Protein AF-A0A392PUC3-F1 (afdb_monomer_lite)

Sequence (95 aa):
GLGLSLGIDILEAPGATGDYRTLLTSKATAIAKALSAPSQSCPQVFVPGEDEHKAGRPDGYDFGFLHIKAIDDAGHDKASILKVKALEAVDTAIG

pLDDT: mean 93.33, std 4.96, range [69.81, 97.62]

Structure (mmCIF, N/CA/C/O backbone):
data_AF-A0A392PUC3-F1
#
_entry.id   AF-A0A392PUC3-F1
#
loop_
_atom_site.group_PDB
_atom_site.id
_atom_site.type_symbol
_atom_site.label_atom_id
_atom_site.label_alt_id
_atom_site.label_comp_id
_atom_site.label_asym_id
_atom_site.label_entity_id
_atom_site.label_seq_id
_atom_site.pdbx_PDB_ins_code
_atom_site.Cartn_x
_atom_site.Cartn_y
_atom_site.Cartn_z
_atom_site.occupancy
_atom_site.B_iso_or_equiv
_atom_site.auth_seq_id
_atom_site.auth_comp_id
_atom_site.auth_asym_id
_atom_site.auth_atom_id
_atom_site.pdbx_PDB_model_num
ATOM 1 N N . GLY A 1 1 ? -6.799 13.195 -1.616 1.00 77.44 1 GLY A N 1
ATOM 2 C CA . GLY A 1 1 ? -7.943 14.022 -2.035 1.00 77.44 1 GLY A CA 1
ATOM 3 C C . GLY A 1 1 ? -9.216 13.207 -2.040 1.00 77.44 1 GLY A C 1
ATOM 4 O O . GLY A 1 1 ? -9.921 13.233 -1.04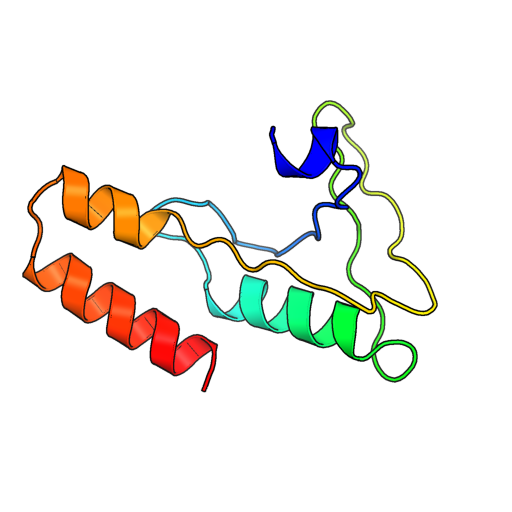8 1.00 77.44 1 GLY A O 1
ATOM 5 N N . LEU A 1 2 ? -9.457 12.432 -3.103 1.00 87.88 2 LEU A N 1
ATOM 6 C CA . LEU A 1 2 ? -10.723 11.711 -3.317 1.00 87.88 2 LEU A CA 1
ATOM 7 C C . LEU A 1 2 ? -11.186 10.850 -2.132 1.00 87.88 2 LEU A C 1
ATOM 9 O O . LEU A 1 2 ? -12.337 10.962 -1.739 1.00 87.88 2 LEU A O 1
ATOM 13 N N . GLY A 1 3 ? -10.300 10.045 -1.531 1.00 86.88 3 GLY A N 1
ATOM 14 C CA . GLY A 1 3 ? -10.671 9.218 -0.375 1.00 86.88 3 GLY A CA 1
ATOM 15 C C . GLY A 1 3 ? -11.232 10.035 0.794 1.00 86.88 3 GLY A C 1
ATOM 16 O O . GLY A 1 3 ? -12.296 9.716 1.310 1.00 86.88 3 GLY A O 1
ATOM 17 N N . LEU A 1 4 ? -10.589 11.157 1.131 1.00 87.44 4 LEU A N 1
ATOM 18 C CA . LEU A 1 4 ? -11.047 12.052 2.201 1.00 87.44 4 LEU A CA 1
ATOM 19 C C . LEU A 1 4 ? -12.406 12.673 1.887 1.00 87.44 4 LEU A C 1
ATOM 21 O O . LEU A 1 4 ? -13.250 12.773 2.768 1.00 87.44 4 LEU A O 1
ATOM 25 N N . SER A 1 5 ? -12.643 13.051 0.627 1.00 90.19 5 SER A N 1
ATOM 26 C CA . SER A 1 5 ? -13.941 13.577 0.185 1.00 90.19 5 SER A CA 1
ATOM 27 C C . SER A 1 5 ? -15.079 12.561 0.332 1.00 90.19 5 SER A C 1
ATOM 29 O O . SER A 1 5 ? -16.238 12.959 0.383 1.00 90.19 5 SER A O 1
ATOM 31 N N . LEU A 1 6 ? -14.753 11.268 0.411 1.00 92.56 6 LEU A N 1
ATOM 32 C CA . LEU A 1 6 ? -15.693 10.170 0.638 1.00 92.56 6 LEU A CA 1
ATOM 33 C C . LEU A 1 6 ? -15.712 9.695 2.103 1.00 92.56 6 LEU A C 1
ATOM 35 O O . LEU A 1 6 ? -16.347 8.688 2.401 1.00 92.56 6 LEU A O 1
ATOM 39 N N . GLY A 1 7 ? -15.015 10.387 3.012 1.00 91.31 7 GLY A N 1
ATOM 40 C CA . GLY A 1 7 ? -14.922 9.998 4.422 1.00 91.31 7 GLY A CA 1
ATOM 41 C C . GLY A 1 7 ? -14.071 8.748 4.674 1.00 91.31 7 GLY A C 1
ATOM 42 O O . GLY A 1 7 ? -14.254 8.083 5.692 1.00 91.31 7 GLY A O 1
ATOM 43 N N . ILE A 1 8 ? -13.165 8.404 3.753 1.00 94.06 8 ILE A N 1
ATOM 44 C CA . ILE A 1 8 ? -12.202 7.315 3.943 1.00 94.06 8 ILE A CA 1
ATOM 45 C C . ILE A 1 8 ? -11.028 7.850 4.761 1.00 94.06 8 ILE A C 1
ATOM 47 O O . ILE A 1 8 ? -10.300 8.741 4.310 1.00 94.06 8 ILE A O 1
ATOM 51 N N . ASP A 1 9 ? -10.837 7.272 5.945 1.00 95.00 9 ASP A N 1
ATOM 52 C CA . ASP A 1 9 ? -9.698 7.567 6.808 1.00 95.00 9 ASP A CA 1
ATOM 53 C C . ASP A 1 9 ? -8.392 7.130 6.128 1.00 95.00 9 ASP A C 1
ATOM 55 O O . ASP A 1 9 ? -8.293 6.042 5.552 1.00 95.00 9 ASP A O 1
ATOM 59 N N . ILE A 1 10 ? -7.369 7.982 6.190 1.00 94.25 10 ILE A N 1
ATOM 60 C CA . ILE A 1 10 ? -6.043 7.651 5.667 1.00 94.25 10 ILE A CA 1
ATOM 61 C C . ILE A 1 10 ? -5.242 7.026 6.797 1.00 94.25 10 ILE A C 1
ATOM 63 O O . ILE A 1 10 ? -4.894 7.703 7.755 1.00 94.25 10 ILE A O 1
ATOM 67 N N . LEU A 1 11 ? -4.923 5.742 6.677 1.00 95.50 11 LEU A N 1
ATOM 68 C CA . LEU A 1 11 ? -4.078 5.062 7.653 1.00 95.50 11 LEU A CA 1
ATOM 69 C C . LEU A 1 11 ? -2.623 5.510 7.515 1.00 95.50 11 LEU A C 1
ATOM 71 O O . LEU A 1 11 ? -2.084 5.588 6.405 1.00 95.50 11 LEU A O 1
ATOM 75 N N . GLU A 1 12 ? -1.975 5.750 8.647 1.00 94.38 12 GLU A N 1
ATOM 76 C CA . GLU A 1 12 ? -0.535 5.935 8.699 1.00 94.38 12 GLU A CA 1
ATOM 77 C C . GLU A 1 12 ? 0.170 4.619 8.335 1.00 94.38 12 GLU A C 1
ATOM 79 O O . GLU A 1 12 ? -0.119 3.546 8.871 1.00 94.38 12 GLU A O 1
ATOM 84 N N . ALA A 1 13 ? 1.121 4.713 7.411 1.00 95.56 13 ALA A N 1
ATOM 85 C CA . ALA A 1 13 ? 1.988 3.616 7.013 1.00 95.56 13 ALA A CA 1
ATOM 86 C C . ALA A 1 13 ? 3.431 4.143 6.941 1.00 95.56 13 ALA A C 1
ATOM 88 O O . ALA A 1 13 ? 3.802 4.780 5.949 1.00 95.56 13 ALA A O 1
ATOM 89 N N . PRO A 1 14 ? 4.260 3.915 7.975 1.00 94.56 14 PRO A N 1
ATOM 90 C CA . PRO A 1 14 ? 5.626 4.430 8.021 1.00 94.56 14 PRO A CA 1
ATOM 91 C C . PRO A 1 14 ? 6.438 4.039 6.781 1.00 94.56 14 PRO A C 1
ATOM 93 O O . PRO A 1 14 ? 6.446 2.877 6.374 1.00 94.56 14 PRO A O 1
ATOM 96 N N . GLY A 1 15 ? 7.115 5.004 6.156 1.00 94.38 15 GLY A N 1
ATOM 97 C CA . GLY A 1 15 ? 7.894 4.774 4.931 1.00 94.38 15 GLY A CA 1
ATOM 98 C C . GLY A 1 15 ? 7.066 4.671 3.642 1.00 94.38 15 GLY A C 1
ATOM 99 O O . GLY A 1 15 ? 7.628 4.416 2.577 1.00 94.38 15 GLY A O 1
ATOM 100 N N . ALA A 1 16 ? 5.747 4.887 3.688 1.00 94.44 16 ALA A N 1
ATOM 101 C CA . ALA A 1 16 ? 4.914 4.984 2.493 1.00 94.44 16 ALA A CA 1
ATOM 102 C C . ALA A 1 16 ? 5.064 6.362 1.821 1.00 94.44 16 ALA A C 1
ATOM 104 O O . ALA A 1 16 ? 4.260 7.265 2.032 1.00 94.44 16 ALA A O 1
ATOM 105 N N . THR A 1 17 ? 6.095 6.527 0.995 1.00 93.75 17 THR A N 1
ATOM 106 C CA . THR A 1 17 ? 6.425 7.806 0.333 1.00 93.75 17 THR A CA 1
ATOM 107 C C . THR A 1 17 ? 5.579 8.095 -0.907 1.00 93.75 17 THR A C 1
ATOM 109 O O . THR A 1 17 ? 5.479 9.240 -1.335 1.00 93.75 17 THR A O 1
ATOM 112 N N . GLY A 1 18 ? 4.988 7.061 -1.512 1.00 91.75 18 GLY A N 1
ATOM 113 C CA . GLY A 1 18 ? 4.254 7.170 -2.776 1.00 91.75 18 GLY A CA 1
ATOM 114 C C . GLY A 1 18 ? 5.129 7.226 -4.035 1.00 91.75 18 GLY A C 1
ATOM 115 O O . GLY A 1 18 ? 4.578 7.102 -5.123 1.00 91.75 18 GLY A O 1
ATOM 116 N N . ASP A 1 19 ? 6.451 7.337 -3.889 1.00 93.94 19 ASP A N 1
ATOM 117 C CA . ASP A 1 19 ? 7.445 7.254 -4.968 1.00 93.94 19 ASP A CA 1
ATOM 118 C C . ASP A 1 19 ? 8.097 5.853 -5.029 1.00 93.94 19 ASP A C 1
ATOM 120 O O . ASP A 1 19 ? 7.722 4.945 -4.282 1.00 93.94 19 ASP A O 1
ATOM 124 N N . TYR A 1 20 ? 9.101 5.658 -5.891 1.00 93.31 20 TYR A N 1
ATOM 125 C CA . TYR A 1 20 ? 9.817 4.378 -6.032 1.00 93.31 20 TYR A CA 1
ATOM 126 C C . TYR A 1 20 ? 10.501 3.861 -4.754 1.00 93.31 20 TYR A C 1
ATOM 128 O O . TYR A 1 20 ? 10.868 2.690 -4.701 1.00 93.31 20 TYR A O 1
ATOM 136 N N . ARG A 1 21 ? 10.682 4.697 -3.724 1.00 94.31 21 ARG A N 1
ATOM 137 C CA . ARG A 1 21 ? 11.272 4.307 -2.431 1.00 94.31 21 ARG A CA 1
ATOM 138 C C . ARG A 1 21 ? 10.216 3.870 -1.414 1.00 94.31 21 ARG A C 1
ATOM 140 O O . ARG A 1 21 ? 10.562 3.598 -0.266 1.00 94.31 21 ARG A O 1
ATOM 147 N N . THR A 1 22 ? 8.942 3.828 -1.806 1.00 95.94 22 THR A N 1
ATOM 148 C CA . THR A 1 22 ? 7.840 3.498 -0.901 1.00 95.94 22 THR A CA 1
ATOM 149 C C . THR A 1 22 ? 8.005 2.104 -0.303 1.00 95.94 22 THR A C 1
ATOM 151 O O . THR A 1 22 ? 8.272 1.128 -1.004 1.00 95.94 22 THR A O 1
ATOM 154 N N . LEU A 1 23 ? 7.759 1.982 0.999 1.00 96.50 23 LEU A N 1
ATOM 155 C CA . LEU A 1 23 ? 7.775 0.696 1.687 1.00 96.50 23 LEU A CA 1
ATOM 156 C C . LEU A 1 23 ? 6.421 -0.012 1.524 1.00 96.50 23 LEU A C 1
ATOM 158 O O . LEU A 1 23 ? 5.467 0.269 2.250 1.00 96.50 23 LEU A O 1
ATOM 162 N N . LEU A 1 24 ? 6.321 -0.919 0.548 1.00 96.25 24 LEU A N 1
ATOM 163 C CA . LEU A 1 24 ? 5.068 -1.609 0.201 1.00 96.25 24 LEU A CA 1
ATOM 164 C C . LEU A 1 24 ? 4.506 -2.445 1.361 1.00 96.25 24 LEU A C 1
ATOM 166 O O . LEU A 1 24 ? 3.317 -2.356 1.667 1.00 96.25 24 LEU A O 1
ATOM 170 N N . THR A 1 25 ? 5.369 -3.186 2.057 1.00 96.19 25 THR A N 1
ATOM 171 C CA . THR A 1 25 ? 4.999 -4.043 3.196 1.00 96.19 25 THR A CA 1
ATOM 172 C C . THR A 1 25 ? 4.402 -3.256 4.358 1.00 96.19 25 THR A C 1
ATOM 174 O O . THR A 1 25 ? 3.499 -3.745 5.033 1.00 96.19 25 THR A O 1
ATOM 177 N N . SER A 1 26 ? 4.848 -2.016 4.572 1.00 96.62 26 SER A N 1
ATOM 178 C CA . SER A 1 26 ? 4.274 -1.129 5.588 1.00 96.62 26 SER A CA 1
ATOM 179 C C . SER A 1 26 ? 2.815 -0.797 5.280 1.00 96.62 26 SER A C 1
ATOM 181 O O . SER A 1 26 ? 1.957 -0.900 6.155 1.00 96.62 26 SER A O 1
ATOM 183 N N . LYS A 1 27 ? 2.495 -0.505 4.010 1.00 96.75 27 LYS A N 1
ATOM 184 C CA . LYS A 1 27 ? 1.113 -0.242 3.578 1.00 96.75 27 LYS A CA 1
ATOM 185 C C . LYS A 1 27 ? 0.230 -1.482 3.713 1.00 96.75 27 LYS A C 1
ATOM 187 O O . LYS A 1 27 ? -0.888 -1.373 4.211 1.00 96.75 27 LYS A O 1
ATOM 192 N N . ALA A 1 28 ? 0.745 -2.646 3.310 1.00 96.94 28 ALA A N 1
ATOM 193 C CA . ALA A 1 28 ? 0.041 -3.921 3.439 1.00 96.94 28 ALA A CA 1
ATOM 194 C C . ALA A 1 28 ? -0.218 -4.281 4.916 1.00 96.94 28 ALA A C 1
ATOM 196 O O . ALA A 1 28 ? -1.328 -4.644 5.293 1.00 96.94 28 ALA A O 1
ATOM 197 N N . THR A 1 29 ? 0.775 -4.079 5.784 1.00 96.94 29 THR A N 1
ATOM 198 C CA . THR A 1 29 ? 0.643 -4.329 7.226 1.00 96.94 29 THR A CA 1
ATOM 199 C C . THR A 1 29 ? -0.355 -3.374 7.877 1.00 96.94 29 THR A C 1
ATOM 201 O O . THR A 1 29 ? -1.157 -3.803 8.705 1.00 96.94 29 THR A O 1
ATOM 204 N N . ALA A 1 30 ? -0.329 -2.085 7.520 1.00 97.06 30 ALA A N 1
ATOM 205 C CA . ALA A 1 30 ? -1.252 -1.096 8.067 1.00 97.06 30 ALA A CA 1
ATOM 206 C C . ALA A 1 30 ? -2.711 -1.458 7.749 1.00 97.06 30 ALA A C 1
ATOM 208 O O . ALA A 1 30 ? -3.542 -1.516 8.656 1.00 97.06 30 ALA A O 1
ATOM 209 N N . ILE A 1 31 ? -3.011 -1.779 6.485 1.00 97.06 31 ILE A N 1
ATOM 210 C CA . ILE A 1 31 ? -4.374 -2.150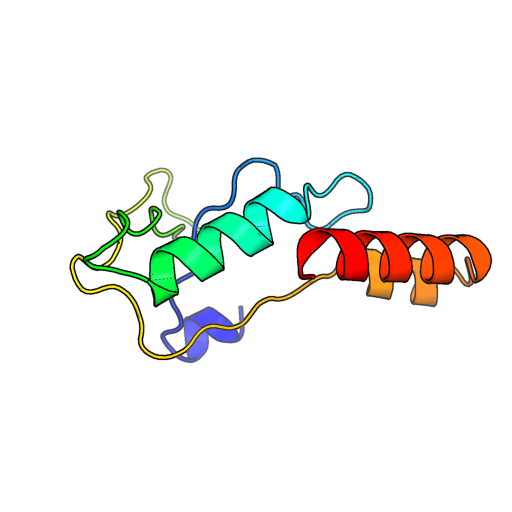 6.093 1.00 97.06 31 ILE A CA 1
ATOM 211 C C . ILE A 1 31 ? -4.798 -3.492 6.703 1.00 97.06 31 ILE A C 1
ATOM 213 O O . ILE A 1 31 ? -5.916 -3.598 7.196 1.00 97.06 31 ILE A O 1
ATOM 217 N N . ALA A 1 32 ? -3.903 -4.483 6.774 1.00 97.25 32 ALA A N 1
ATOM 218 C CA . ALA A 1 32 ? -4.200 -5.766 7.408 1.00 97.25 32 ALA A CA 1
ATOM 219 C C . ALA A 1 32 ? -4.546 -5.604 8.897 1.00 97.25 32 ALA A C 1
ATOM 221 O O . ALA A 1 32 ? -5.530 -6.176 9.363 1.00 97.25 32 ALA A O 1
ATOM 222 N N . LYS A 1 33 ? -3.790 -4.782 9.640 1.00 97.56 33 LYS A N 1
ATOM 223 C CA . LYS A 1 33 ? -4.085 -4.477 11.050 1.00 97.56 33 LYS A CA 1
ATOM 224 C C . LYS A 1 33 ? -5.427 -3.771 11.220 1.00 97.56 33 LYS A C 1
ATOM 226 O O . LYS A 1 33 ? -6.192 -4.146 12.101 1.00 97.56 33 LYS A O 1
ATOM 231 N N . ALA A 1 34 ? -5.715 -2.790 10.368 1.00 97.62 34 ALA A N 1
ATOM 232 C CA . ALA A 1 34 ? -6.970 -2.046 10.393 1.00 97.62 34 ALA A CA 1
ATOM 233 C C . ALA A 1 34 ? -8.196 -2.935 10.121 1.00 97.62 34 ALA A C 1
ATOM 235 O O . ALA A 1 34 ? -9.221 -2.767 10.774 1.00 97.62 34 ALA A O 1
ATOM 236 N N . LEU A 1 35 ? -8.072 -3.901 9.205 1.00 97.50 35 LEU A N 1
ATOM 237 C CA . LEU A 1 35 ? -9.124 -4.875 8.886 1.00 97.50 35 LEU A CA 1
ATOM 238 C C . LEU A 1 35 ? -9.238 -6.014 9.914 1.00 97.50 35 LEU A C 1
ATOM 240 O O . LEU A 1 35 ? -10.245 -6.711 9.948 1.00 97.50 35 LEU A O 1
ATOM 244 N N . SER A 1 36 ? -8.202 -6.235 10.730 1.00 97.50 36 SER A N 1
ATOM 245 C CA . SER A 1 36 ? -8.158 -7.329 11.713 1.00 97.50 36 SER A CA 1
ATOM 246 C C . SER A 1 36 ? -8.523 -6.890 13.131 1.00 97.50 36 SER A C 1
ATOM 248 O O . SER A 1 36 ? -8.528 -7.720 14.042 1.00 97.50 36 SER A O 1
ATOM 250 N N . ALA A 1 37 ? -8.774 -5.605 13.376 1.00 95.62 37 ALA A N 1
ATOM 251 C CA . ALA A 1 37 ? -9.175 -5.152 14.702 1.00 95.62 37 ALA A CA 1
ATOM 252 C C . ALA A 1 37 ? -10.506 -5.819 15.132 1.00 95.62 37 ALA A C 1
ATOM 254 O O . ALA A 1 37 ? -11.316 -6.181 14.280 1.00 95.62 37 ALA A O 1
ATOM 255 N N . PRO A 1 38 ? -10.723 -6.057 16.439 1.00 94.38 38 PRO A N 1
ATOM 256 C CA . PRO A 1 38 ? -9.861 -5.683 17.563 1.00 94.38 38 PRO A CA 1
ATOM 257 C C . PRO A 1 38 ? -8.694 -6.658 17.818 1.00 94.38 38 PRO A C 1
ATOM 259 O O . PRO A 1 38 ? -7.922 -6.452 18.751 1.00 94.38 38 PRO A O 1
ATOM 262 N N . SER A 1 39 ? -8.524 -7.723 17.018 1.00 96.25 39 SER A N 1
ATOM 263 C CA . SER A 1 39 ? -7.451 -8.717 17.238 1.00 96.25 39 SER A CA 1
ATOM 264 C C . SER A 1 39 ? -6.035 -8.153 17.039 1.00 96.25 39 SER A C 1
ATOM 266 O O . SER A 1 39 ? -5.059 -8.696 17.561 1.00 96.25 39 SER A O 1
ATOM 268 N N . GLN A 1 40 ? -5.923 -7.054 16.295 1.00 95.62 40 GLN A N 1
ATOM 269 C CA . GLN A 1 40 ? -4.722 -6.244 16.134 1.00 95.62 40 GLN A CA 1
AT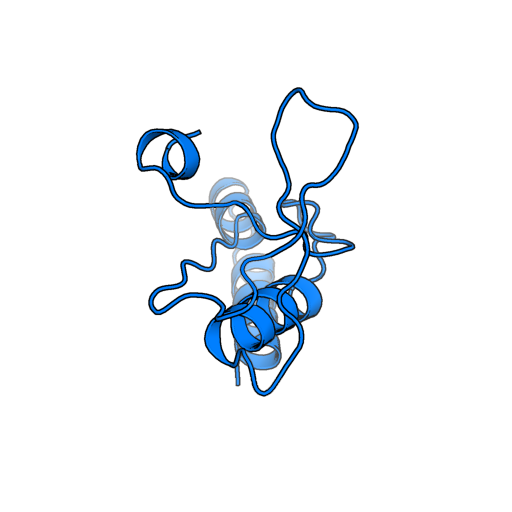OM 270 C C . GLN A 1 40 ? -5.075 -4.779 16.383 1.00 95.62 40 GLN A C 1
ATOM 272 O O . GLN A 1 40 ? -6.175 -4.335 16.065 1.00 95.62 40 GLN A O 1
ATOM 277 N N . SER A 1 41 ? -4.127 -4.015 16.928 1.00 95.50 41 SER A N 1
ATOM 278 C CA . SER A 1 41 ? -4.322 -2.578 17.122 1.00 95.50 41 SER A CA 1
ATOM 279 C C . SER A 1 41 ? -4.382 -1.859 15.774 1.00 95.50 41 SER A C 1
ATOM 281 O O . SER A 1 41 ? -3.484 -2.024 14.938 1.00 95.50 41 SER A O 1
ATOM 283 N N . CYS A 1 42 ? -5.428 -1.056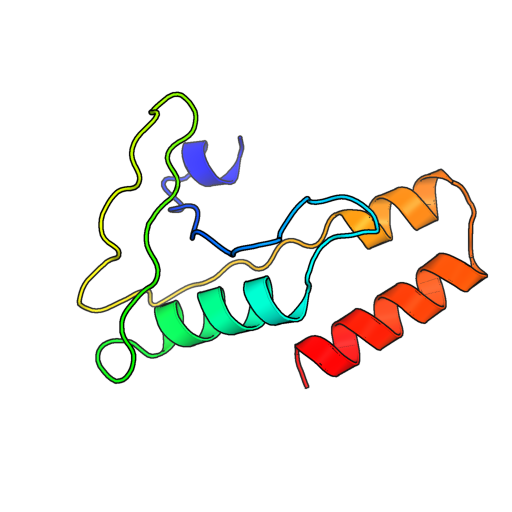 15.578 1.00 96.44 42 CYS A N 1
ATOM 284 C CA . CYS A 1 42 ? -5.595 -0.245 14.384 1.00 96.44 42 CYS A CA 1
ATOM 285 C C . CYS A 1 42 ? -4.487 0.827 14.298 1.00 96.44 42 CYS A C 1
ATOM 287 O O . CYS A 1 42 ? -4.211 1.495 15.299 1.00 96.44 42 CYS A O 1
ATOM 289 N N . PRO A 1 43 ? -3.859 1.033 13.123 1.00 96.62 43 PRO A N 1
ATOM 290 C CA . PRO A 1 43 ? -2.920 2.133 12.919 1.00 96.62 43 PRO A CA 1
ATOM 291 C C . PRO A 1 43 ? -3.562 3.501 13.161 1.00 96.62 43 PRO A C 1
ATOM 293 O O . PRO A 1 43 ? -4.782 3.650 13.077 1.00 96.62 43 PRO A O 1
ATOM 296 N N . GLN A 1 44 ? -2.721 4.503 13.415 1.00 96.00 44 GLN A N 1
ATOM 297 C CA . GLN A 1 44 ? -3.156 5.894 13.506 1.00 96.00 44 GLN A CA 1
ATOM 298 C C . GLN A 1 44 ? -3.689 6.394 12.159 1.00 96.00 44 GLN A C 1
ATOM 300 O O . GLN A 1 44 ? -3.365 5.859 11.096 1.00 96.00 44 GLN A O 1
ATOM 305 N N . VAL A 1 45 ? -4.517 7.430 12.215 1.00 95.12 45 VAL A N 1
ATOM 306 C CA . VAL A 1 45 ? -5.091 8.101 11.053 1.00 95.12 45 VAL A CA 1
ATOM 307 C C . VAL A 1 45 ? -4.302 9.375 10.780 1.00 95.12 45 VAL A C 1
ATOM 309 O O . VAL A 1 45 ? -4.177 10.251 11.638 1.00 95.12 45 VAL A O 1
ATOM 312 N N . PHE A 1 46 ? -3.796 9.487 9.558 1.00 91.12 46 PHE A N 1
ATOM 313 C CA . PHE A 1 46 ? -3.201 10.698 9.023 1.00 91.12 46 PHE A CA 1
ATOM 314 C C . PHE A 1 46 ? -4.292 11.665 8.549 1.00 91.12 46 PHE A C 1
ATOM 316 O O . PHE A 1 46 ? -5.169 11.298 7.760 1.00 91.12 46 PHE A O 1
ATOM 323 N N . VAL A 1 47 ? -4.205 12.922 8.981 1.00 88.06 47 VAL A N 1
ATOM 324 C CA . VAL A 1 47 ? -5.123 13.989 8.573 1.00 88.06 47 VAL A CA 1
ATOM 325 C C . VAL A 1 47 ? -4.325 15.075 7.855 1.00 88.06 47 VAL A C 1
ATOM 327 O O . VAL A 1 47 ? -3.520 15.755 8.486 1.00 88.06 47 VAL A O 1
ATOM 330 N N . PRO A 1 48 ? -4.503 15.267 6.535 1.00 85.25 48 PRO A N 1
ATOM 331 C CA . PRO A 1 48 ? -3.734 16.284 5.830 1.00 85.25 48 PRO A CA 1
ATOM 332 C C . PRO A 1 48 ? -4.037 17.688 6.348 1.00 85.25 48 PRO A C 1
ATOM 334 O O . PRO A 1 48 ? -5.199 18.087 6.417 1.00 85.25 48 PRO A O 1
ATOM 337 N N . GLY A 1 49 ? -2.981 18.452 6.623 1.00 83.88 49 GLY A N 1
ATOM 338 C CA . GLY A 1 49 ? -3.085 19.821 7.133 1.00 83.88 49 GLY A CA 1
ATOM 339 C C . GLY A 1 49 ? -3.142 19.921 8.658 1.00 83.88 49 GLY A C 1
ATOM 340 O O . GLY A 1 49 ? -3.157 21.036 9.169 1.00 83.88 49 GLY A O 1
ATOM 341 N N . GLU A 1 50 ? -3.137 18.794 9.370 1.00 83.38 50 GLU A N 1
ATOM 342 C CA . GLU A 1 50 ? -2.906 18.736 10.813 1.00 83.38 50 GLU A CA 1
ATOM 343 C C . GLU A 1 50 ? -1.499 18.159 11.065 1.00 83.38 50 GLU A C 1
ATOM 345 O O . GLU A 1 50 ? -1.075 17.232 10.373 1.00 83.38 50 GLU A O 1
ATOM 350 N N . ASP A 1 51 ? -0.765 18.717 12.033 1.00 69.81 51 ASP A N 1
ATOM 351 C CA . ASP A 1 51 ? 0.578 18.234 12.406 1.00 69.81 51 ASP A CA 1
ATOM 352 C C . ASP A 1 51 ? 0.525 16.960 13.273 1.00 69.81 51 ASP A C 1
ATOM 354 O O . ASP A 1 51 ? 1.524 16.253 13.415 1.00 69.81 51 ASP A O 1
ATOM 358 N N . GLU A 1 52 ? -0.640 16.650 13.851 1.00 73.69 52 GLU A N 1
ATOM 359 C CA . GLU A 1 52 ? -0.843 15.520 14.756 1.00 73.69 52 GLU A CA 1
ATOM 360 C C . GLU A 1 52 ? -1.667 14.399 14.109 1.00 73.69 52 GLU A C 1
ATOM 362 O O . GLU A 1 52 ? -2.649 14.626 13.401 1.00 73.69 52 GLU A O 1
ATOM 367 N N . HIS A 1 53 ? -1.276 13.157 14.393 1.00 81.00 53 HIS A N 1
ATOM 368 C CA . HIS A 1 53 ? -2.001 11.963 13.972 1.00 81.00 53 HIS A CA 1
ATOM 369 C C . HIS A 1 53 ? -3.153 11.663 14.937 1.00 81.00 53 HIS A C 1
ATOM 371 O O . HIS A 1 53 ? -3.010 11.770 16.158 1.00 81.00 53 HIS A O 1
ATOM 377 N N . LYS A 1 54 ? -4.295 11.230 14.396 1.00 90.56 54 LYS A N 1
ATOM 378 C CA . LYS A 1 54 ? -5.452 10.805 15.198 1.00 90.56 54 LYS A CA 1
ATOM 379 C C . LYS A 1 54 ? -5.359 9.318 15.520 1.00 90.56 54 LYS A C 1
ATOM 381 O O . LYS A 1 54 ? -4.806 8.532 14.754 1.00 90.56 54 LYS A O 1
ATOM 386 N N . ALA A 1 55 ? -5.921 8.906 16.653 1.00 92.19 55 ALA A N 1
ATOM 387 C CA . ALA A 1 55 ? -6.016 7.488 16.986 1.00 92.19 55 ALA A CA 1
ATOM 388 C C . ALA A 1 55 ? -6.847 6.724 15.935 1.00 92.19 55 ALA A C 1
ATOM 390 O O . ALA A 1 55 ? -7.825 7.252 15.404 1.00 92.19 55 ALA A O 1
ATOM 391 N N . GLY A 1 56 ? -6.454 5.478 15.653 1.00 92.50 56 GLY A N 1
ATOM 392 C CA . GLY A 1 56 ? -7.220 4.561 14.807 1.00 92.50 56 GLY A CA 1
ATOM 393 C C . GLY A 1 56 ? -8.551 4.147 15.432 1.00 92.50 56 GLY A C 1
ATOM 394 O O . GLY A 1 56 ? -8.753 4.279 16.642 1.00 92.50 56 GLY A O 1
ATOM 395 N N . ARG A 1 57 ? -9.463 3.604 14.616 1.00 94.50 57 ARG A N 1
ATOM 396 C CA . ARG A 1 57 ? -10.748 3.081 15.103 1.00 94.50 57 ARG A CA 1
ATOM 397 C C . ARG A 1 57 ? -10.519 1.841 15.982 1.00 94.50 57 ARG A C 1
ATOM 399 O O . ARG A 1 57 ? -9.869 0.910 15.510 1.00 94.50 57 ARG A O 1
ATOM 406 N N . PRO A 1 58 ? -11.055 1.784 17.218 1.00 93.75 58 PRO A N 1
ATOM 407 C CA . PRO A 1 58 ? -10.837 0.650 18.124 1.00 93.75 58 PRO A CA 1
ATOM 408 C C . PRO A 1 58 ? -11.284 -0.695 17.542 1.00 93.75 58 PRO A C 1
ATOM 410 O O . PRO A 1 58 ? -10.569 -1.686 17.662 1.00 93.75 58 PRO A O 1
ATOM 413 N N . ASP A 1 59 ? -12.427 -0.694 16.855 1.00 96.19 59 ASP A N 1
ATOM 414 C CA . ASP A 1 59 ? -13.000 -1.876 16.201 1.00 96.19 59 ASP A CA 1
ATOM 415 C C . ASP A 1 59 ? -12.533 -2.028 14.740 1.00 96.19 59 ASP A C 1
ATOM 417 O O . ASP A 1 59 ? -12.966 -2.934 14.037 1.00 96.19 59 ASP A O 1
ATOM 421 N N . GLY A 1 60 ? -11.632 -1.153 14.275 1.00 96.81 60 GLY A N 1
ATOM 422 C CA . GLY A 1 60 ? -11.079 -1.172 12.922 1.00 96.81 60 GLY A CA 1
ATOM 423 C C . GLY A 1 60 ? -12.048 -0.736 11.832 1.00 96.81 60 GLY A C 1
ATOM 424 O O . GLY A 1 60 ? -12.798 0.233 11.986 1.00 96.81 60 GLY A O 1
ATOM 425 N N . TYR A 1 61 ? -11.943 -1.411 10.688 1.00 97.50 61 TYR A N 1
ATOM 426 C CA . TYR A 1 61 ? -12.664 -1.093 9.461 1.00 97.50 61 TYR A CA 1
ATOM 427 C C . TYR A 1 61 ? -13.171 -2.366 8.784 1.00 97.50 61 TYR A C 1
ATOM 429 O O . TYR A 1 61 ? -12.432 -3.336 8.651 1.00 97.50 61 TYR A O 1
ATOM 437 N N . ASP A 1 62 ? -14.391 -2.314 8.250 1.00 97.31 62 ASP A N 1
ATOM 438 C CA . ASP A 1 62 ? -14.961 -3.400 7.437 1.00 97.31 62 ASP A CA 1
ATOM 439 C C . ASP A 1 62 ? -14.490 -3.363 5.974 1.00 97.31 62 ASP A C 1
ATOM 441 O O . ASP A 1 62 ? -14.644 -4.324 5.221 1.00 97.31 62 ASP A O 1
ATOM 445 N N . PHE A 1 63 ? -13.945 -2.224 5.541 1.00 95.94 63 PHE A N 1
ATOM 446 C CA . PHE A 1 63 ? -13.540 -1.983 4.163 1.00 95.94 63 PHE A CA 1
ATOM 447 C C . PHE A 1 63 ? -12.220 -1.221 4.111 1.00 95.94 63 PHE A C 1
ATOM 449 O O . PHE A 1 63 ? -12.033 -0.222 4.807 1.00 95.94 63 PHE A O 1
ATOM 456 N N . GLY A 1 64 ? -11.316 -1.672 3.243 1.00 94.44 64 GLY A N 1
ATOM 457 C CA . GLY A 1 64 ? -9.995 -1.088 3.071 1.00 94.44 64 GLY A CA 1
ATOM 458 C C . GLY A 1 64 ? -9.661 -0.871 1.600 1.00 94.44 64 GLY A C 1
ATOM 459 O O . GLY A 1 64 ? -9.940 -1.715 0.752 1.00 94.44 64 GLY A O 1
ATOM 460 N N . PHE A 1 65 ? -9.005 0.251 1.306 1.00 94.75 65 PHE A N 1
ATOM 461 C CA . PHE A 1 65 ? -8.459 0.553 -0.013 1.00 94.75 65 PHE A CA 1
ATOM 462 C C . PHE A 1 65 ? -6.935 0.705 0.056 1.00 94.75 65 PHE A C 1
ATOM 464 O O . PHE A 1 65 ? -6.422 1.601 0.727 1.00 94.75 65 PHE A O 1
ATOM 471 N N . LEU A 1 66 ? -6.203 -0.149 -0.666 1.00 94.12 66 LEU A N 1
ATOM 472 C CA . LEU A 1 66 ? -4.746 -0.082 -0.777 1.00 94.12 66 LEU A CA 1
ATOM 473 C C . LEU A 1 66 ? -4.347 0.553 -2.114 1.00 94.12 66 LEU A C 1
ATOM 475 O O . LEU A 1 66 ? -4.440 -0.067 -3.168 1.00 94.12 66 LEU A O 1
ATOM 479 N N . HIS A 1 67 ? -3.869 1.795 -2.072 1.00 93.88 67 HIS A N 1
ATOM 480 C CA . HIS A 1 67 ? -3.383 2.505 -3.257 1.00 93.88 67 HIS A CA 1
ATOM 481 C C . HIS A 1 67 ? -1.863 2.387 -3.401 1.00 93.88 67 HIS A C 1
ATOM 483 O O . HIS A 1 67 ? -1.138 2.671 -2.445 1.00 93.88 67 HIS A O 1
ATOM 489 N N . ILE A 1 68 ? -1.349 2.066 -4.591 1.00 93.25 68 ILE A N 1
ATOM 490 C CA . ILE A 1 68 ? 0.096 1.997 -4.858 1.00 93.25 68 ILE A CA 1
ATOM 491 C C . ILE A 1 68 ? 0.433 2.851 -6.085 1.00 93.25 68 ILE A C 1
ATOM 493 O O . ILE A 1 68 ? 0.115 2.477 -7.207 1.00 93.25 68 ILE A O 1
ATOM 497 N N . LYS A 1 69 ? 1.082 4.002 -5.860 1.00 91.88 69 LYS A N 1
ATOM 498 C CA . LYS A 1 69 ? 1.383 4.985 -6.913 1.00 91.88 69 LYS A CA 1
ATOM 499 C C . LYS A 1 69 ? 2.676 4.699 -7.684 1.00 91.88 69 LYS A C 1
ATOM 501 O O . LYS A 1 69 ? 2.708 4.908 -8.884 1.00 91.88 69 LYS A O 1
ATOM 506 N N . ALA A 1 70 ? 3.712 4.160 -7.043 1.00 91.06 70 ALA A N 1
ATOM 507 C CA . ALA A 1 70 ? 5.024 3.987 -7.676 1.00 91.06 70 ALA A CA 1
ATOM 508 C C . ALA A 1 70 ? 4.991 3.206 -9.013 1.00 91.06 70 ALA A C 1
ATOM 510 O O . ALA A 1 70 ? 5.762 3.486 -9.920 1.00 91.06 70 ALA A O 1
ATOM 511 N N . ILE A 1 71 ? 4.079 2.241 -9.173 1.00 91.75 71 ILE A N 1
ATOM 512 C CA . ILE A 1 71 ? 3.955 1.434 -10.400 1.00 91.75 71 ILE A CA 1
ATOM 513 C C . ILE A 1 71 ? 3.336 2.243 -11.554 1.00 91.75 71 ILE A C 1
ATOM 515 O O . ILE A 1 71 ? 3.651 1.995 -12.721 1.00 91.75 71 ILE A O 1
ATOM 519 N N . ASP A 1 72 ? 2.469 3.203 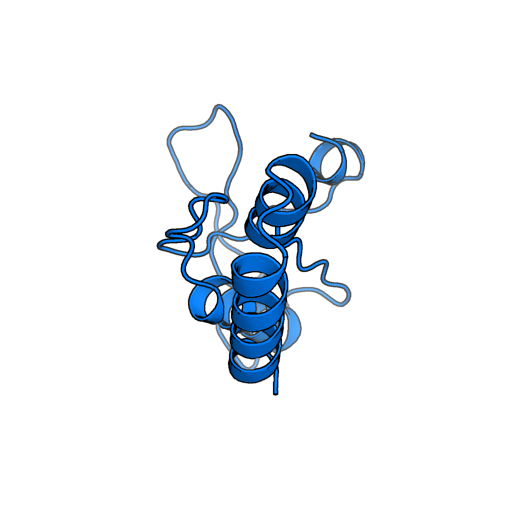-11.231 1.00 90.19 72 ASP A N 1
ATOM 520 C CA . ASP A 1 72 ? 1.877 4.143 -12.187 1.00 90.19 72 ASP A CA 1
ATOM 521 C C . ASP A 1 72 ? 2.966 5.030 -12.805 1.00 90.19 72 ASP A C 1
ATOM 523 O O . ASP A 1 72 ? 3.088 5.103 -14.031 1.00 90.19 72 ASP A O 1
ATOM 527 N N . ASP A 1 73 ? 3.849 5.575 -11.962 1.00 91.88 73 ASP A N 1
ATOM 528 C CA . ASP A 1 73 ? 4.976 6.409 -12.394 1.00 91.88 73 ASP A CA 1
ATOM 529 C C . ASP A 1 73 ? 5.923 5.628 -13.335 1.00 91.88 73 ASP A C 1
ATOM 531 O O . ASP A 1 73 ? 6.291 6.132 -14.396 1.00 91.88 73 ASP A O 1
ATOM 535 N N . ALA A 1 74 ? 6.201 4.343 -13.056 1.00 93.56 74 ALA A N 1
ATOM 536 C CA . ALA A 1 74 ? 7.008 3.498 -13.954 1.00 93.56 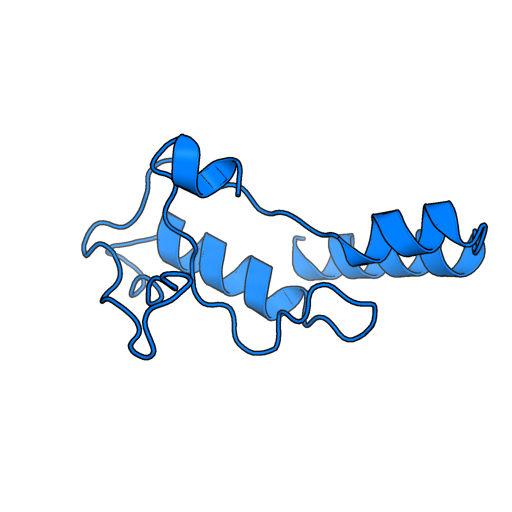74 ALA A CA 1
ATOM 537 C C . ALA A 1 74 ? 6.364 3.322 -15.341 1.00 93.56 74 ALA A C 1
ATOM 539 O O . ALA A 1 74 ? 7.059 3.154 -16.350 1.00 93.56 74 ALA A O 1
ATOM 540 N N . GLY A 1 75 ? 5.029 3.345 -15.400 1.00 91.25 75 GLY A N 1
ATOM 541 C CA . GLY A 1 75 ? 4.271 3.350 -16.647 1.00 91.25 75 GLY A CA 1
ATOM 542 C C . GLY A 1 75 ? 4.426 4.661 -17.414 1.00 91.25 75 GLY A C 1
ATOM 543 O O . GLY A 1 75 ? 4.710 4.625 -18.614 1.00 91.25 75 GLY A O 1
ATOM 544 N N . HIS A 1 76 ? 4.283 5.795 -16.727 1.00 95.38 76 HIS A N 1
ATOM 545 C CA . HIS A 1 76 ? 4.496 7.124 -17.304 1.00 95.38 76 HIS A CA 1
ATOM 546 C C . HIS A 1 76 ? 5.916 7.293 -17.867 1.00 95.38 76 HIS A C 1
ATOM 548 O O . HIS A 1 76 ? 6.074 7.799 -18.981 1.00 95.38 76 HIS A O 1
ATOM 554 N N . ASP A 1 77 ? 6.920 6.765 -17.165 1.00 95.19 77 ASP A N 1
ATOM 555 C CA . ASP A 1 77 ? 8.335 6.816 -17.555 1.00 95.19 77 ASP A CA 1
ATOM 556 C C . ASP A 1 77 ? 8.706 5.834 -18.681 1.00 95.19 77 ASP A C 1
ATOM 558 O O . ASP A 1 77 ? 9.849 5.806 -19.143 1.00 95.19 77 ASP A O 1
ATOM 562 N N . LYS A 1 78 ? 7.760 4.998 -19.136 1.00 95.44 78 LYS A N 1
ATOM 563 C CA . LYS A 1 78 ? 7.993 3.905 -20.102 1.00 95.44 78 LYS A CA 1
ATOM 564 C C . LYS A 1 78 ? 9.073 2.912 -19.642 1.00 95.44 78 LYS A C 1
ATOM 566 O O . LYS A 1 78 ? 9.667 2.204 -20.458 1.00 95.44 78 LYS A O 1
ATOM 571 N N . ALA A 1 79 ? 9.295 2.807 -18.334 1.00 95.69 79 ALA A N 1
ATOM 572 C CA . ALA A 1 79 ? 10.279 1.924 -17.724 1.00 95.69 79 ALA A CA 1
ATOM 573 C C . ALA A 1 79 ? 9.694 0.512 -17.544 1.00 95.69 79 ALA A C 1
ATOM 575 O O . ALA A 1 79 ? 9.441 0.055 -16.430 1.00 95.69 79 ALA A O 1
ATOM 576 N N . SER A 1 80 ? 9.456 -0.195 -18.651 1.00 96.25 80 SER A N 1
ATOM 577 C CA . SER A 1 80 ? 8.732 -1.479 -18.666 1.00 96.25 80 SER A CA 1
ATOM 578 C C . SER A 1 80 ? 9.320 -2.536 -17.723 1.00 96.25 80 SER A C 1
ATOM 580 O O . SER A 1 80 ? 8.578 -3.172 -16.980 1.00 96.25 80 SER A O 1
ATOM 582 N N . ILE A 1 81 ? 10.647 -2.683 -17.692 1.00 97.06 81 ILE A N 1
ATOM 583 C CA . ILE A 1 81 ? 11.328 -3.631 -16.797 1.00 97.06 81 ILE A CA 1
ATOM 584 C C . ILE A 1 81 ? 11.145 -3.245 -15.326 1.00 97.06 81 ILE A C 1
ATOM 586 O O . ILE A 1 81 ? 10.919 -4.116 -14.489 1.00 97.06 81 ILE A O 1
ATOM 590 N N . LEU A 1 82 ? 11.211 -1.950 -15.003 1.00 95.31 82 LEU A N 1
ATOM 591 C CA . LEU A 1 82 ? 10.964 -1.475 -13.642 1.00 95.31 82 LEU A CA 1
ATOM 592 C C . LEU A 1 82 ? 9.510 -1.724 -13.238 1.00 95.31 82 LEU A C 1
ATOM 594 O O . LEU A 1 82 ? 9.264 -2.183 -12.129 1.00 95.31 82 LEU A O 1
ATOM 598 N N . LYS A 1 83 ? 8.559 -1.494 -14.149 1.00 96.25 83 LYS A N 1
ATOM 599 C CA . LYS A 1 83 ? 7.136 -1.759 -13.916 1.00 96.25 83 LYS A CA 1
ATOM 600 C C . LYS A 1 83 ? 6.873 -3.230 -13.583 1.00 96.25 83 LYS A C 1
ATOM 602 O O . LYS A 1 83 ? 6.134 -3.500 -12.643 1.00 96.25 83 LYS A O 1
ATOM 607 N N . VAL A 1 84 ? 7.499 -4.164 -14.307 1.00 97.44 84 VAL A N 1
ATOM 608 C CA . VAL A 1 84 ? 7.393 -5.608 -14.020 1.00 97.44 84 VAL A CA 1
ATOM 609 C C . VAL A 1 84 ? 7.947 -5.925 -12.631 1.00 97.44 84 VAL A C 1
ATOM 611 O O . VAL A 1 84 ? 7.220 -6.462 -11.803 1.00 97.44 84 VAL A O 1
ATOM 614 N N . LYS A 1 85 ? 9.180 -5.502 -12.329 1.00 96.50 85 LYS A N 1
ATOM 615 C CA . LYS A 1 85 ? 9.797 -5.738 -11.011 1.00 96.50 85 LYS A CA 1
ATOM 616 C C . LYS A 1 85 ? 9.005 -5.123 -9.860 1.00 96.50 85 LYS A C 1
ATOM 618 O O . LYS A 1 85 ? 8.932 -5.682 -8.773 1.00 96.50 85 LYS A O 1
ATOM 623 N N . ALA A 1 86 ? 8.416 -3.954 -10.086 1.00 94.88 86 ALA A N 1
ATOM 624 C CA . ALA A 1 86 ? 7.602 -3.295 -9.081 1.00 94.88 86 ALA A CA 1
ATOM 625 C C . ALA A 1 86 ? 6.276 -4.041 -8.848 1.00 94.88 86 ALA A C 1
ATOM 627 O O . ALA A 1 86 ? 5.835 -4.113 -7.707 1.00 94.88 86 ALA A O 1
ATOM 628 N N . LEU A 1 87 ? 5.675 -4.647 -9.881 1.00 96.19 87 LEU A N 1
ATOM 629 C CA . LEU A 1 87 ? 4.523 -5.543 -9.717 1.00 96.19 87 LEU A CA 1
ATOM 630 C C . LEU A 1 87 ? 4.891 -6.822 -8.944 1.00 96.19 87 LEU A C 1
ATOM 632 O O . LEU A 1 87 ? 4.134 -7.217 -8.066 1.00 96.19 87 LEU A O 1
ATOM 636 N N . GLU A 1 88 ? 6.062 -7.416 -9.189 1.00 96.94 88 GLU A N 1
ATOM 637 C CA . GLU A 1 88 ? 6.573 -8.561 -8.406 1.00 96.94 88 GLU A CA 1
ATOM 638 C C . GLU A 1 88 ? 6.793 -8.194 -6.925 1.00 96.94 88 GLU A C 1
ATOM 640 O O . GLU A 1 88 ? 6.477 -8.968 -6.021 1.00 96.94 88 GLU A O 1
ATOM 645 N N . ALA A 1 89 ? 7.291 -6.983 -6.655 1.00 95.75 89 ALA A N 1
ATOM 646 C CA . ALA A 1 89 ? 7.436 -6.481 -5.291 1.00 95.75 89 ALA A CA 1
ATOM 647 C C . ALA A 1 89 ? 6.076 -6.248 -4.606 1.00 95.75 89 ALA A C 1
ATOM 649 O O . ALA A 1 89 ? 5.964 -6.441 -3.396 1.00 95.75 89 ALA A O 1
ATOM 650 N N . VAL A 1 90 ? 5.045 -5.843 -5.360 1.00 95.69 90 VAL A N 1
ATOM 651 C CA . VAL A 1 90 ? 3.665 -5.750 -4.853 1.00 95.69 90 VAL A CA 1
ATOM 652 C C . VAL A 1 90 ? 3.115 -7.132 -4.522 1.00 95.69 90 VAL A C 1
ATOM 654 O O . VAL A 1 90 ? 2.550 -7.293 -3.445 1.00 95.69 90 VAL A O 1
ATOM 657 N N . ASP A 1 91 ? 3.319 -8.113 -5.402 1.00 96.12 91 ASP A N 1
ATOM 658 C CA . ASP A 1 91 ? 2.917 -9.505 -5.178 1.00 96.12 91 ASP A CA 1
ATOM 659 C C . ASP A 1 91 ? 3.535 -10.055 -3.884 1.00 96.12 91 ASP A C 1
ATOM 661 O O . ASP A 1 91 ? 2.811 -10.470 -2.988 1.00 96.12 91 ASP A O 1
ATOM 665 N N . THR A 1 92 ? 4.849 -9.888 -3.703 1.00 96.50 92 THR A N 1
ATOM 666 C CA . THR A 1 92 ? 5.557 -10.289 -2.471 1.00 96.50 92 THR A CA 1
ATOM 667 C C . THR A 1 92 ? 5.065 -9.550 -1.218 1.00 96.50 92 THR A C 1
ATOM 669 O O . THR A 1 92 ? 5.165 -10.071 -0.113 1.00 96.50 92 THR A O 1
ATOM 672 N N . ALA A 1 93 ? 4.584 -8.311 -1.346 1.00 94.69 93 ALA A N 1
ATOM 673 C CA . ALA A 1 93 ? 4.107 -7.544 -0.197 1.00 94.69 93 ALA A CA 1
ATOM 674 C C . ALA A 1 93 ? 2.683 -7.924 0.241 1.00 94.69 93 ALA A C 1
ATOM 676 O O . ALA A 1 93 ? 2.306 -7.587 1.365 1.00 94.69 93 ALA A O 1
ATOM 677 N N . ILE A 1 94 ? 1.890 -8.540 -0.644 1.00 90.88 94 ILE A N 1
ATOM 678 C CA . ILE A 1 94 ? 0.476 -8.868 -0.409 1.00 90.88 94 ILE A CA 1
ATOM 679 C C . ILE A 1 94 ? 0.260 -10.375 -0.208 1.00 90.88 94 ILE A C 1
ATOM 681 O O . ILE A 1 94 ? -0.612 -10.738 0.582 1.00 90.88 94 ILE A O 1
ATOM 685 N N . GLY A 1 95 ? 0.993 -11.220 -0.940 1.00 84.88 95 GLY A N 1
ATOM 686 C CA . GLY A 1 95 ? 0.919 -12.684 -0.869 1.00 84.88 95 GLY A CA 1
ATOM 687 C C . GLY A 1 95 ? 1.548 -13.259 0.390 1.00 84.88 95 GLY A C 1
ATOM 688 O O . GLY A 1 95 ? 0.999 -14.272 0.879 1.00 84.88 95 GLY A O 1
#

InterPro domains:
  IPR004456 2,3-bisphosphoglycerate-independent phosphoglycerate mutase [PTHR31209] (1-95)
  IPR006124 Metalloenzyme [PF01676] (60-95)
  IPR017850 Alkaline-phosphatase-like, core domain superfamily [G3DSA:3.40.720.10] (1-95)

Organism: NCBI:txid97028

Radius of gyration: 14.4 Å; chains: 1; bounding box: 27×32×38 Å

Foldseek 3Di:
DVCVVVVNFAFDFPQCPLAPRRDLLSLLVQQVQLCPPPVHAHGWTDDPPDPDTHGADRRGDPDDDRDRRHLVVCVVVVVVVVNVVVVVVNVVSND

Secondary structure (DSSP, 8-state):
-HHHHTT--EE--TT--SSTT--HHHHHHHHHHHHHTTSSPPPPEE-TT-SSPBPPPTT--S-------HHHHHHHTT-HHHHHHHHHHHHHHH-